Protein AF-J9DPK8-F1 (afdb_monomer_lite)

Structure (mmCIF, N/CA/C/O backbone):
data_AF-J9DPK8-F1
#
_entry.id   AF-J9DPK8-F1
#
loop_
_atom_site.group_PDB
_atom_site.id
_atom_site.type_symbol
_atom_site.label_atom_id
_atom_site.label_alt_id
_atom_site.label_comp_id
_atom_site.label_asym_id
_atom_site.label_entity_id
_atom_site.label_seq_id
_atom_site.pdbx_PDB_ins_code
_atom_site.Cartn_x
_atom_site.Cartn_y
_atom_site.Cartn_z
_atom_site.occupancy
_atom_site.B_iso_or_equiv
_atom_site.auth_seq_id
_atom_site.auth_comp_id
_atom_site.auth_asym_id
_atom_site.auth_atom_id
_atom_site.pdbx_PDB_model_num
ATOM 1 N N . MET A 1 1 ? 27.318 -4.045 8.004 1.00 49.09 1 MET A N 1
ATOM 2 C CA . MET A 1 1 ? 27.558 -5.218 7.137 1.00 49.09 1 MET A CA 1
ATOM 3 C C . MET A 1 1 ? 26.514 -6.256 7.525 1.00 49.09 1 MET A C 1
ATOM 5 O O . MET A 1 1 ? 26.500 -6.635 8.688 1.00 49.09 1 MET A O 1
ATOM 9 N N . LEU A 1 2 ? 25.563 -6.578 6.641 1.00 55.69 2 LEU A N 1
ATOM 10 C CA . LEU A 1 2 ? 24.483 -7.538 6.933 1.00 55.69 2 LEU A CA 1
ATOM 11 C C . LEU A 1 2 ? 25.058 -8.964 6.984 1.00 55.69 2 LEU A C 1
ATOM 13 O O . LEU A 1 2 ? 25.991 -9.259 6.232 1.00 55.69 2 LEU A O 1
ATOM 17 N N . ARG A 1 3 ? 24.540 -9.833 7.863 1.00 61.69 3 ARG A N 1
ATOM 18 C CA . ARG A 1 3 ? 24.991 -11.230 7.953 1.00 61.69 3 ARG A CA 1
ATOM 19 C C . ARG A 1 3 ? 24.381 -12.051 6.818 1.00 61.69 3 ARG A C 1
ATOM 21 O O . ARG A 1 3 ? 23.215 -11.887 6.466 1.00 61.69 3 ARG A O 1
ATOM 28 N N . VAL A 1 4 ? 25.180 -12.948 6.245 1.00 60.97 4 VAL A N 1
ATOM 29 C CA . VAL A 1 4 ? 24.715 -13.910 5.238 1.00 60.97 4 VAL A CA 1
ATOM 30 C C . VAL A 1 4 ? 23.685 -14.841 5.890 1.00 60.97 4 VAL A C 1
ATOM 32 O O . VAL A 1 4 ? 24.023 -15.543 6.839 1.00 60.97 4 VAL A O 1
ATOM 35 N N . GLY A 1 5 ? 22.442 -14.825 5.395 1.00 65.62 5 GLY A N 1
ATOM 36 C CA . GLY A 1 5 ? 21.349 -15.705 5.841 1.00 65.62 5 GLY A CA 1
ATOM 37 C C . GLY A 1 5 ? 20.154 -15.009 6.506 1.00 65.62 5 GLY A C 1
ATOM 38 O O . GLY A 1 5 ? 19.135 -15.656 6.725 1.00 65.62 5 GLY A O 1
ATOM 39 N N . GLU A 1 6 ? 20.232 -13.709 6.795 1.00 66.81 6 GLU A N 1
ATOM 40 C CA . GLU A 1 6 ? 19.106 -12.957 7.369 1.00 66.81 6 GLU A CA 1
ATOM 41 C C . GLU A 1 6 ? 18.153 -12.465 6.265 1.00 66.81 6 GLU A C 1
ATOM 43 O O . GLU A 1 6 ? 18.581 -11.854 5.282 1.00 66.81 6 GLU A O 1
ATOM 48 N N . ILE A 1 7 ? 16.852 -12.737 6.418 1.00 69.19 7 ILE A N 1
ATOM 49 C CA . ILE A 1 7 ? 15.804 -12.209 5.536 1.00 69.19 7 ILE A CA 1
ATOM 50 C C . ILE A 1 7 ? 15.419 -10.825 6.054 1.00 69.19 7 ILE A C 1
ATOM 52 O O . ILE A 1 7 ? 14.949 -10.691 7.180 1.00 69.19 7 ILE A O 1
ATOM 56 N N . TRP A 1 8 ? 15.600 -9.800 5.226 1.00 69.75 8 TRP A N 1
ATOM 57 C CA . TRP A 1 8 ? 15.279 -8.420 5.581 1.00 69.75 8 TRP A CA 1
ATOM 58 C C . TRP A 1 8 ? 14.047 -7.940 4.824 1.00 69.75 8 TRP A C 1
ATOM 60 O O . TRP A 1 8 ? 13.925 -8.143 3.614 1.00 69.75 8 TRP A O 1
ATOM 70 N N . HIS A 1 9 ? 13.169 -7.234 5.530 1.00 75.12 9 HIS A N 1
ATOM 71 C CA . HIS A 1 9 ? 12.013 -6.568 4.946 1.00 75.12 9 HIS A CA 1
ATOM 72 C C . HIS A 1 9 ? 12.063 -5.075 5.245 1.00 75.12 9 HIS A C 1
ATOM 74 O O . HIS A 1 9 ? 12.585 -4.647 6.274 1.00 75.12 9 HIS A O 1
ATOM 80 N N . LYS A 1 10 ? 11.523 -4.277 4.322 1.00 81.94 10 LYS A N 1
ATOM 81 C CA . LYS A 1 10 ? 11.350 -2.842 4.535 1.00 81.94 10 LYS A CA 1
ATOM 82 C C . LYS A 1 10 ? 9.954 -2.581 5.059 1.00 81.94 10 LYS A C 1
ATOM 84 O O . LYS A 1 10 ? 8.971 -2.909 4.385 1.00 81.94 10 LYS A O 1
ATOM 89 N N . GLU A 1 11 ? 9.890 -1.964 6.229 1.00 87.00 11 GLU A N 1
ATOM 90 C CA . GLU A 1 11 ? 8.639 -1.585 6.863 1.00 87.00 11 GLU A CA 1
ATOM 91 C C . GLU A 1 11 ? 8.506 -0.079 7.003 1.00 87.00 11 GLU A C 1
ATOM 93 O O . GLU A 1 11 ? 9.449 0.633 7.353 1.00 87.00 11 GLU A O 1
ATOM 98 N N . TYR A 1 12 ? 7.287 0.381 6.755 1.00 88.38 12 TYR A N 1
ATOM 99 C CA . TYR A 1 12 ? 6.924 1.782 6.765 1.00 88.38 12 TYR A CA 1
ATOM 100 C C . TYR A 1 12 ? 5.630 1.985 7.532 1.00 88.38 12 TYR A C 1
ATOM 102 O O . TYR A 1 12 ? 4.686 1.204 7.410 1.00 88.38 12 TYR A O 1
ATOM 110 N N . ILE A 1 13 ? 5.556 3.084 8.273 1.00 90.38 13 ILE A N 1
ATOM 111 C CA . ILE A 1 13 ? 4.312 3.543 8.889 1.00 90.38 13 ILE A CA 1
ATOM 112 C C . ILE A 1 13 ? 3.764 4.703 8.073 1.00 90.38 13 ILE A C 1
ATOM 114 O O . ILE A 1 13 ? 4.459 5.690 7.847 1.00 90.38 13 ILE A O 1
ATOM 118 N N . CYS A 1 14 ? 2.519 4.583 7.635 1.00 88.94 14 CYS A N 1
ATOM 119 C CA . CYS A 1 14 ? 1.832 5.559 6.805 1.00 88.94 14 CYS A CA 1
ATOM 120 C C . CYS A 1 14 ? 0.642 6.131 7.570 1.00 88.94 14 CYS A C 1
ATOM 122 O O . CYS A 1 14 ? -0.150 5.373 8.125 1.00 88.94 14 CYS A O 1
ATOM 124 N N . LYS A 1 15 ? 0.462 7.452 7.553 1.00 88.94 15 LYS A N 1
ATOM 125 C CA . LYS A 1 15 ? -0.831 8.055 7.907 1.00 88.94 15 LYS A CA 1
ATOM 126 C C . LYS A 1 15 ? -1.662 8.239 6.643 1.00 88.94 15 LYS A C 1
ATOM 128 O O . LYS A 1 15 ? -1.138 8.711 5.637 1.00 88.94 15 LYS A O 1
ATOM 133 N N . VAL A 1 16 ? -2.935 7.863 6.698 1.00 88.88 16 VAL A N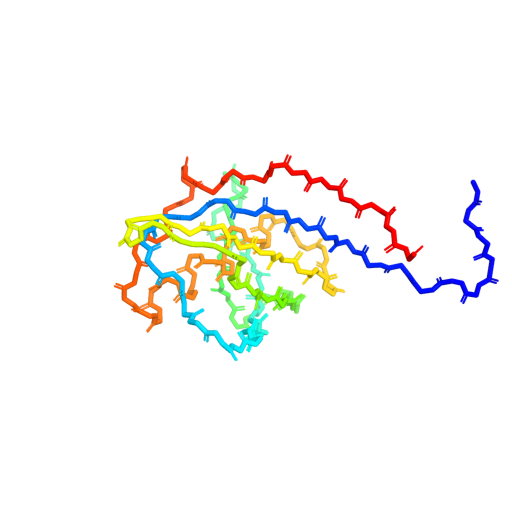 1
ATOM 134 C CA . VAL A 1 16 ? -3.891 8.004 5.594 1.00 88.88 16 VAL A CA 1
ATOM 135 C C . VAL A 1 16 ? -5.193 8.632 6.090 1.00 88.88 16 VAL A C 1
ATOM 137 O O . VAL A 1 16 ? -5.552 8.483 7.258 1.00 88.88 16 VAL A O 1
ATOM 140 N N . GLU A 1 17 ? -5.898 9.349 5.219 1.00 87.88 17 GLU A N 1
ATOM 141 C CA . GLU A 1 17 ? -7.221 9.898 5.533 1.00 87.88 17 GLU A CA 1
ATOM 142 C C . GLU A 1 17 ? -8.325 8.869 5.331 1.00 87.88 17 GLU A C 1
ATOM 144 O O . GLU A 1 17 ? -8.334 8.136 4.355 1.00 87.88 17 GLU A O 1
ATOM 149 N N . GLY A 1 18 ? -9.293 8.860 6.231 1.00 87.56 18 GLY A N 1
ATOM 150 C CA . GLY A 1 18 ? -10.373 7.895 6.302 1.00 87.56 18 GLY A CA 1
ATOM 151 C C . GLY A 1 18 ? -10.011 6.636 7.082 1.00 87.56 18 GLY A C 1
ATOM 152 O O . GLY A 1 18 ? -8.927 6.490 7.661 1.00 87.56 18 GLY A O 1
ATOM 153 N N . VAL A 1 19 ? -10.970 5.716 7.114 1.00 90.56 19 VAL A N 1
ATOM 154 C CA . VAL A 1 19 ? -10.881 4.474 7.878 1.00 90.56 19 VAL A CA 1
ATOM 155 C C . VAL A 1 19 ? -10.351 3.371 6.970 1.00 90.56 19 VAL A C 1
ATOM 157 O O . VAL A 1 19 ? -11.064 2.866 6.106 1.00 90.56 19 VAL A O 1
ATOM 160 N N . PHE A 1 20 ? -9.089 2.986 7.161 1.00 91.62 20 PHE A N 1
ATOM 161 C CA . PHE A 1 20 ? -8.528 1.812 6.499 1.00 91.62 20 PHE A CA 1
ATOM 162 C C . PHE A 1 20 ? -9.264 0.555 6.999 1.00 91.62 20 PHE A C 1
ATOM 164 O O . PHE A 1 20 ? -9.659 0.524 8.172 1.00 91.62 20 PHE A O 1
ATOM 171 N N . PRO A 1 21 ? -9.482 -0.477 6.165 1.00 91.69 21 PRO A N 1
ATOM 172 C CA . PRO A 1 21 ? -10.186 -1.675 6.608 1.00 91.69 21 PRO A CA 1
ATOM 173 C C . PRO A 1 21 ? -9.515 -2.349 7.812 1.00 91.69 21 PRO A C 1
ATOM 175 O O . PRO A 1 21 ? -8.291 -2.337 7.958 1.00 91.69 21 PRO A O 1
ATOM 178 N N . ALA A 1 22 ? -10.347 -2.904 8.689 1.00 87.00 22 ALA A N 1
ATOM 179 C CA . ALA A 1 22 ? -9.934 -3.550 9.926 1.00 87.00 22 ALA A CA 1
ATOM 180 C C . ALA A 1 22 ? -9.491 -5.009 9.718 1.00 87.00 22 ALA A C 1
ATOM 182 O O . ALA A 1 22 ? -9.815 -5.628 8.704 1.00 87.00 22 ALA A O 1
ATOM 183 N N . ASP A 1 23 ? -8.809 -5.546 10.733 1.00 76.19 23 ASP A N 1
ATOM 184 C CA . ASP A 1 23 ? -8.785 -6.971 11.108 1.00 76.19 23 ASP A CA 1
ATOM 185 C C . ASP A 1 23 ? -8.193 -7.978 10.115 1.00 76.19 23 ASP A C 1
ATOM 187 O O . ASP A 1 23 ? -8.215 -9.182 10.368 1.00 76.19 23 ASP A O 1
ATOM 191 N N . LYS A 1 24 ? -7.601 -7.520 9.010 1.00 87.69 24 LYS A N 1
ATOM 192 C CA . LYS A 1 24 ? -6.841 -8.392 8.114 1.00 87.69 24 LYS A CA 1
ATOM 193 C C . LYS A 1 24 ? -5.711 -7.680 7.399 1.00 87.69 24 LYS A C 1
ATOM 195 O O . LYS A 1 24 ? -5.730 -6.470 7.180 1.00 87.69 24 LYS A O 1
ATOM 200 N N . GLU A 1 25 ? -4.745 -8.492 6.996 1.00 94.69 25 GLU A N 1
ATOM 201 C CA . GLU A 1 25 ? -3.761 -8.113 5.997 1.00 94.69 25 GLU A CA 1
ATOM 202 C C . GLU A 1 25 ? -4.458 -7.780 4.672 1.00 94.69 25 GLU A C 1
ATOM 204 O O . GLU A 1 25 ? -5.309 -8.532 4.188 1.00 94.69 25 GLU A O 1
ATOM 209 N N . ILE A 1 26 ? -4.065 -6.662 4.064 1.00 96.19 26 ILE A N 1
ATOM 210 C CA . ILE A 1 26 ? -4.455 -6.306 2.702 1.00 96.19 26 ILE A CA 1
ATOM 211 C C . ILE A 1 26 ? -3.216 -6.356 1.821 1.00 96.19 26 ILE A C 1
ATOM 213 O O . ILE A 1 26 ? -2.269 -5.594 2.015 1.00 96.19 26 ILE A O 1
ATOM 217 N N . VAL A 1 27 ? -3.242 -7.235 0.824 1.00 96.69 27 VAL A N 1
ATOM 218 C CA . VAL A 1 27 ? -2.176 -7.356 -0.171 1.00 96.69 27 VAL A CA 1
ATOM 219 C C . VAL A 1 27 ? -2.573 -6.578 -1.420 1.00 96.69 27 VAL A C 1
ATOM 221 O O . VAL A 1 27 ? -3.631 -6.822 -1.997 1.00 96.69 27 VAL A O 1
ATOM 224 N N . CYS A 1 28 ? -1.718 -5.654 -1.850 1.00 96.62 28 CYS A N 1
ATOM 225 C CA . CYS A 1 28 ? -1.830 -4.999 -3.146 1.00 96.62 28 CYS A CA 1
ATOM 226 C C . CYS A 1 28 ? -0.734 -5.543 -4.061 1.00 96.62 28 CYS A C 1
ATOM 228 O O . CYS A 1 28 ? 0.445 -5.235 -3.883 1.00 96.62 28 CYS A O 1
ATOM 230 N N . ASP A 1 29 ? -1.136 -6.372 -5.020 1.00 97.38 29 ASP A N 1
ATOM 231 C CA . ASP A 1 29 ? -0.268 -6.951 -6.045 1.00 97.38 29 ASP A CA 1
ATOM 232 C C . ASP A 1 29 ? -0.676 -6.383 -7.402 1.00 97.38 29 ASP A C 1
ATOM 234 O O . ASP A 1 29 ? -1.403 -6.994 -8.187 1.00 97.38 29 ASP A O 1
ATOM 238 N N . ARG A 1 30 ? -0.327 -5.113 -7.606 1.00 97.69 30 ARG A N 1
ATOM 239 C CA . ARG A 1 30 ? -0.684 -4.366 -8.808 1.00 97.69 30 ARG A CA 1
ATOM 240 C C . ARG A 1 30 ? 0.576 -3.750 -9.413 1.00 97.69 30 ARG A C 1
ATOM 242 O O . ARG A 1 30 ? 1.258 -2.993 -8.713 1.00 97.69 30 ARG A O 1
ATOM 249 N N . PRO A 1 31 ? 0.884 -4.044 -10.689 1.00 97.88 31 PRO A N 1
ATOM 250 C CA . PRO A 1 31 ? 2.065 -3.515 -11.357 1.00 97.88 31 PRO A CA 1
ATOM 251 C C . PRO A 1 31 ? 2.037 -1.985 -11.454 1.00 97.88 31 PRO A C 1
ATOM 253 O O . PRO A 1 31 ? 0.977 -1.365 -11.561 1.00 97.88 31 PRO A O 1
ATOM 256 N N . ILE A 1 32 ? 3.225 -1.378 -11.390 1.00 97.50 32 ILE A N 1
ATOM 257 C CA . ILE A 1 32 ? 3.424 0.075 -11.397 1.00 97.50 32 ILE A CA 1
ATOM 258 C C . ILE A 1 32 ? 4.260 0.483 -12.605 1.00 97.50 32 ILE A C 1
ATOM 260 O O . ILE A 1 32 ? 5.315 -0.098 -12.876 1.00 97.50 32 ILE A O 1
ATOM 264 N N . GLY A 1 33 ? 3.815 1.532 -13.291 1.00 95.88 33 GLY A N 1
ATOM 265 C CA . GLY A 1 33 ? 4.541 2.151 -14.394 1.00 95.88 33 GLY A CA 1
ATOM 266 C C . GLY A 1 33 ? 4.346 3.669 -14.456 1.00 95.88 33 GLY A C 1
ATOM 267 O O . GLY A 1 33 ? 3.522 4.228 -13.723 1.00 95.88 33 GLY A O 1
ATOM 268 N N . PRO A 1 34 ? 5.100 4.357 -15.329 1.00 94.25 34 PRO A N 1
ATOM 269 C CA . PRO A 1 34 ? 4.999 5.801 -15.478 1.00 94.25 34 PRO A CA 1
ATOM 270 C C . PRO A 1 34 ? 3.640 6.198 -16.069 1.00 94.25 34 PRO A C 1
ATOM 272 O O . PRO A 1 34 ? 3.192 5.625 -17.059 1.00 94.25 34 PRO A O 1
ATOM 275 N N . LEU A 1 35 ? 3.003 7.207 -15.474 1.00 91.94 35 LEU A N 1
ATOM 276 C CA . LEU A 1 35 ? 1.857 7.901 -16.067 1.00 91.94 35 LEU A CA 1
ATOM 277 C C . LEU A 1 35 ? 2.334 9.065 -16.937 1.00 91.94 35 LEU A C 1
ATOM 279 O O . LEU A 1 35 ? 1.956 9.184 -18.096 1.00 91.94 35 LEU A O 1
ATOM 283 N N . VAL A 1 36 ? 3.196 9.908 -16.363 1.00 90.75 36 VAL A N 1
ATOM 284 C CA . VAL A 1 36 ? 3.810 11.057 -17.034 1.00 90.75 36 VAL A CA 1
ATOM 285 C C . VAL A 1 36 ? 5.303 11.015 -16.748 1.00 90.75 36 VAL A C 1
ATOM 287 O O . VAL A 1 36 ? 5.746 11.341 -15.645 1.00 90.75 36 VAL A O 1
ATOM 290 N N . VAL A 1 37 ? 6.076 10.579 -17.744 1.00 86.06 37 VAL A N 1
ATOM 291 C CA . VAL A 1 37 ? 7.522 10.334 -17.613 1.00 86.06 37 VAL A CA 1
ATOM 292 C C . VAL A 1 37 ? 8.271 11.609 -17.229 1.00 86.06 37 VAL A C 1
ATOM 294 O O . VAL A 1 37 ? 9.068 11.584 -16.296 1.00 86.06 37 VAL A O 1
ATOM 297 N N . SER A 1 38 ? 7.963 12.731 -17.885 1.00 89.31 38 SER A N 1
ATOM 298 C CA . SER A 1 38 ? 8.615 14.029 -17.653 1.00 89.31 38 SER A CA 1
ATOM 299 C C . SER A 1 38 ? 8.437 14.567 -16.230 1.00 89.31 38 SER A C 1
ATOM 301 O O . SER A 1 38 ? 9.270 15.335 -15.765 1.00 89.31 38 SER A O 1
ATOM 303 N N . MET A 1 39 ? 7.381 14.146 -15.529 1.00 87.75 39 MET A N 1
ATOM 304 C CA . MET A 1 39 ? 7.073 14.561 -14.155 1.00 87.75 39 MET A CA 1
ATOM 305 C C . MET A 1 39 ? 7.383 13.472 -13.115 1.00 87.75 39 MET A C 1
ATOM 307 O O . MET A 1 39 ? 7.102 13.652 -11.933 1.00 87.75 39 MET A O 1
ATOM 311 N N . GLY A 1 40 ? 7.905 12.312 -13.532 1.00 86.75 40 GLY A N 1
ATOM 312 C CA . GLY A 1 40 ? 8.177 11.186 -12.631 1.00 86.75 40 GLY A CA 1
ATOM 313 C C . GLY A 1 40 ? 6.927 10.592 -11.962 1.00 86.75 40 GLY A C 1
ATOM 314 O O . GLY A 1 40 ? 7.040 9.883 -10.959 1.00 86.75 40 GLY A O 1
ATOM 315 N N . ILE A 1 41 ? 5.729 10.859 -12.492 1.00 88.31 41 ILE A N 1
ATOM 316 C CA . ILE A 1 41 ? 4.465 10.379 -11.919 1.00 88.31 41 ILE A CA 1
ATOM 317 C C . ILE A 1 41 ? 4.301 8.895 -12.248 1.00 88.31 41 ILE A C 1
ATOM 319 O O . ILE A 1 41 ? 4.449 8.485 -13.399 1.00 88.31 41 ILE A O 1
ATOM 323 N N . GLN A 1 42 ? 3.970 8.094 -11.236 1.00 93.06 42 GLN A N 1
ATOM 324 C CA . GLN A 1 42 ? 3.750 6.651 -11.341 1.00 93.06 42 GLN A CA 1
ATOM 325 C C . GLN A 1 42 ? 2.275 6.328 -11.083 1.00 93.06 42 GLN A C 1
ATOM 327 O O . GLN A 1 42 ? 1.619 7.019 -10.305 1.00 93.06 42 GLN A O 1
ATOM 332 N N . CYS A 1 43 ? 1.761 5.273 -11.708 1.00 94.31 43 CYS A N 1
ATOM 333 C CA . CYS A 1 43 ? 0.395 4.791 -11.513 1.00 94.31 43 CYS A CA 1
ATOM 334 C C . CYS A 1 43 ? 0.326 3.263 -11.636 1.00 94.31 43 CYS A C 1
ATOM 336 O O . CYS A 1 43 ? 1.301 2.621 -12.038 1.00 94.31 43 CYS A O 1
ATOM 338 N N . ILE A 1 44 ? -0.825 2.684 -11.283 1.00 96.31 44 ILE A N 1
ATOM 339 C CA . ILE A 1 44 ? -1.110 1.275 -11.569 1.00 96.31 44 ILE A CA 1
ATOM 340 C C . ILE A 1 44 ? -1.272 1.100 -13.0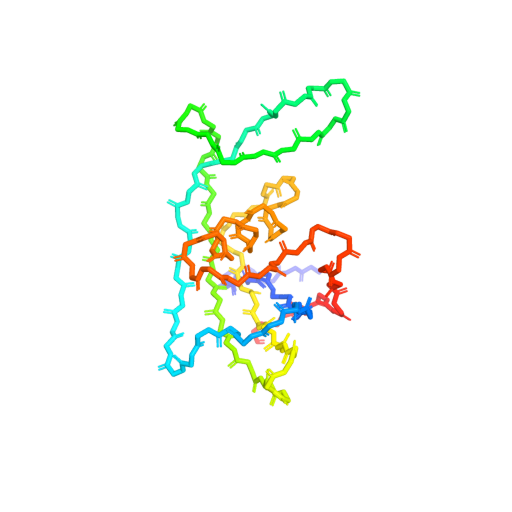76 1.00 96.31 44 ILE A C 1
ATOM 342 O O . ILE A 1 44 ? -2.092 1.785 -13.686 1.00 96.31 44 ILE A O 1
ATOM 346 N N . ARG A 1 45 ? -0.516 0.171 -13.663 1.00 94.88 45 ARG A N 1
ATOM 347 C CA . ARG A 1 45 ? -0.623 -0.185 -15.082 1.00 94.88 45 ARG A CA 1
ATOM 348 C C . ARG A 1 45 ? -0.337 -1.658 -15.285 1.00 94.88 45 ARG A C 1
ATOM 350 O O . ARG A 1 45 ? 0.674 -2.132 -14.778 1.00 94.88 45 ARG A O 1
ATOM 357 N N . ASP A 1 46 ? -1.168 -2.342 -16.065 1.00 94.81 46 ASP A N 1
ATOM 358 C CA . ASP A 1 46 ? -1.006 -3.777 -16.342 1.00 94.81 46 ASP A CA 1
ATOM 359 C C . ASP A 1 46 ? 0.286 -4.094 -17.118 1.00 94.81 46 ASP A C 1
ATOM 361 O O . ASP A 1 46 ? 0.874 -5.152 -16.916 1.00 94.81 46 ASP A O 1
ATOM 365 N N . ASP A 1 47 ? 0.780 -3.151 -17.927 1.00 95.25 47 ASP A N 1
ATOM 366 C CA . ASP A 1 47 ? 2.075 -3.216 -18.627 1.00 95.25 47 ASP A CA 1
ATOM 367 C C . ASP A 1 47 ? 3.265 -2.715 -17.777 1.00 95.25 47 ASP A C 1
ATOM 369 O O . ASP A 1 47 ? 4.390 -2.585 -18.263 1.00 95.25 47 ASP A O 1
ATOM 373 N N . GLY A 1 48 ? 3.023 -2.392 -16.504 1.00 95.25 48 GLY A N 1
ATOM 374 C CA . GLY A 1 48 ? 4.023 -1.889 -15.572 1.00 95.25 48 GLY A CA 1
ATOM 375 C C . GLY A 1 48 ? 4.947 -2.972 -15.011 1.00 95.25 48 GLY A C 1
ATOM 376 O O . GLY A 1 48 ? 4.824 -4.169 -15.262 1.00 95.25 48 GLY A O 1
ATOM 377 N N . LYS A 1 49 ? 5.888 -2.550 -14.164 1.00 97.31 49 LYS A N 1
ATOM 378 C CA . LYS A 1 49 ? 6.751 -3.475 -13.421 1.00 97.31 49 LYS A CA 1
ATOM 379 C C . LYS A 1 49 ? 5.973 -4.073 -12.254 1.00 97.31 49 LYS A C 1
ATOM 381 O O . LYS A 1 49 ? 5.327 -3.332 -11.514 1.00 97.31 49 LYS A O 1
ATOM 386 N N . SER A 1 50 ? 6.116 -5.381 -12.032 1.00 97.62 50 SER A N 1
ATOM 387 C CA . SER A 1 50 ? 5.533 -6.053 -10.863 1.00 97.62 50 SER A CA 1
ATOM 388 C C . SER A 1 50 ? 5.915 -5.326 -9.568 1.00 97.62 50 SER A C 1
ATOM 390 O O . SER A 1 50 ? 7.082 -4.933 -9.368 1.00 97.62 50 SER A O 1
ATOM 392 N N . ALA A 1 51 ? 4.896 -5.103 -8.740 1.00 97.19 51 ALA A N 1
ATOM 393 C CA . ALA A 1 51 ? 4.991 -4.413 -7.472 1.00 97.19 51 ALA A CA 1
ATOM 394 C C . ALA A 1 51 ? 4.006 -5.019 -6.473 1.00 97.19 51 ALA A C 1
ATOM 39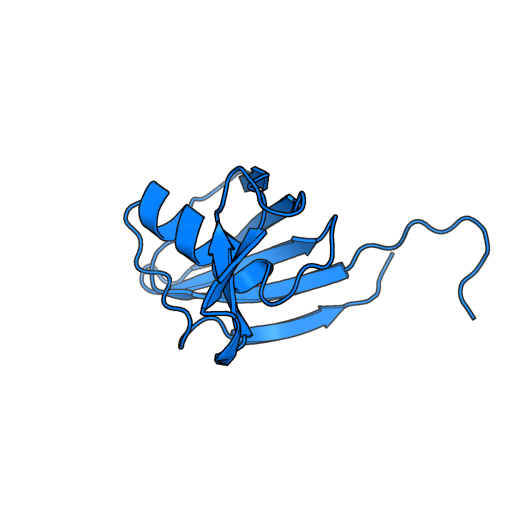6 O O . ALA A 1 51 ? 2.815 -5.133 -6.770 1.00 97.19 51 ALA A O 1
ATOM 397 N N . ARG A 1 52 ? 4.500 -5.342 -5.278 1.00 97.25 52 ARG A N 1
ATOM 398 C CA . ARG A 1 52 ? 3.715 -6.003 -4.238 1.00 97.25 52 ARG A CA 1
ATOM 399 C C . ARG A 1 52 ? 3.980 -5.402 -2.863 1.00 97.25 52 ARG A C 1
ATOM 401 O O . ARG A 1 52 ? 5.132 -5.245 -2.449 1.00 97.25 52 ARG A O 1
ATOM 408 N N . SER A 1 53 ? 2.897 -5.046 -2.178 1.00 95.94 53 SER A N 1
ATOM 409 C CA . SER A 1 53 ? 2.918 -4.428 -0.849 1.00 95.94 53 SER A CA 1
ATOM 410 C C . SER A 1 53 ? 1.846 -5.049 0.040 1.00 95.94 53 SER A C 1
ATOM 412 O O . SER A 1 53 ? 0.749 -5.359 -0.429 1.00 95.94 53 SER A O 1
ATOM 414 N N . ARG A 1 54 ? 2.145 -5.189 1.329 1.00 96.00 54 ARG A N 1
ATOM 415 C CA . ARG A 1 54 ? 1.214 -5.678 2.353 1.00 96.00 54 ARG A CA 1
ATOM 416 C C . ARG A 1 54 ? 0.900 -4.560 3.332 1.00 96.00 54 ARG A C 1
ATOM 418 O O . ARG A 1 54 ? 1.803 -3.814 3.707 1.00 96.00 54 ARG A O 1
ATOM 425 N N . PHE A 1 55 ? -0.359 -4.438 3.733 1.00 95.00 55 PHE A N 1
ATOM 426 C CA . PHE A 1 55 ? -0.839 -3.362 4.592 1.00 95.00 55 PHE A CA 1
ATOM 427 C C . PHE A 1 55 ? -1.647 -3.896 5.773 1.00 95.00 55 PHE A C 1
ATOM 429 O O . PHE A 1 55 ? -2.457 -4.808 5.616 1.00 95.00 55 PHE A O 1
ATOM 436 N N . TRP A 1 56 ? -1.480 -3.258 6.931 1.00 94.38 56 TRP A N 1
ATOM 437 C CA . TRP A 1 56 ? -2.276 -3.495 8.136 1.00 94.38 56 TRP A CA 1
ATOM 438 C C . TRP A 1 56 ? -2.658 -2.168 8.770 1.00 94.38 56 TRP A C 1
ATOM 440 O O . TRP A 1 56 ? -1.803 -1.299 8.950 1.00 94.38 56 TRP A O 1
ATOM 450 N N . ARG A 1 57 ? -3.917 -2.014 9.180 1.00 94.50 57 ARG A N 1
ATOM 451 C CA . ARG A 1 57 ? -4.293 -0.896 10.046 1.00 94.50 57 ARG A CA 1
ATOM 452 C C . ARG A 1 57 ? -3.756 -1.147 11.451 1.00 94.50 57 ARG A C 1
ATOM 454 O O . ARG A 1 57 ? -4.066 -2.169 12.049 1.00 94.50 57 ARG A O 1
ATOM 461 N N . LEU A 1 58 ? -2.995 -0.197 11.980 1.00 93.38 58 LEU A N 1
ATOM 462 C CA . LEU A 1 58 ? -2.538 -0.212 13.370 1.00 93.38 58 LEU A CA 1
ATOM 463 C C . LEU A 1 58 ? -3.504 0.532 14.286 1.00 93.38 58 LEU A C 1
ATOM 465 O O . LEU A 1 58 ? -3.728 0.125 15.419 1.00 93.38 58 LEU A O 1
ATOM 469 N N . TRP A 1 59 ? -4.064 1.637 13.798 1.00 93.81 59 TRP A N 1
ATOM 470 C CA . TRP A 1 59 ? -4.919 2.507 14.595 1.00 93.81 59 TRP A CA 1
ATOM 471 C C . TRP A 1 59 ? -5.799 3.386 13.703 1.00 93.81 59 TRP A C 1
ATOM 473 O O . TRP A 1 59 ? -5.457 3.637 12.545 1.00 93.81 59 TRP A O 1
ATOM 483 N N . THR A 1 60 ? -6.923 3.864 14.235 1.00 93.50 60 THR A N 1
ATOM 484 C CA . THR A 1 60 ? -7.776 4.882 13.609 1.00 93.50 60 THR A CA 1
ATOM 485 C C . THR A 1 60 ? -8.549 5.670 14.668 1.00 93.50 60 THR A C 1
ATOM 487 O O . THR A 1 60 ? -8.913 5.112 15.700 1.00 93.50 60 THR A O 1
ATOM 490 N N . ASP A 1 61 ? -8.828 6.944 14.389 1.00 93.38 61 ASP A N 1
ATOM 491 C CA . ASP A 1 61 ? -9.768 7.802 15.136 1.00 93.38 61 ASP A CA 1
ATOM 492 C C . ASP A 1 61 ? -11.148 7.911 14.454 1.00 93.38 61 ASP A 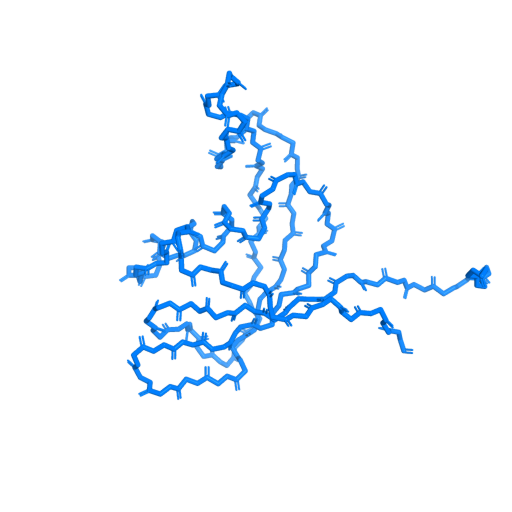C 1
ATOM 494 O O . ASP A 1 61 ? -11.974 8.734 14.843 1.00 93.38 61 ASP A O 1
ATOM 498 N N . GLY A 1 62 ? -11.405 7.120 13.406 1.00 91.19 62 GLY A N 1
ATOM 499 C CA . GLY A 1 62 ? -12.619 7.211 12.588 1.00 91.19 62 GLY A CA 1
ATOM 500 C C . GLY A 1 62 ? -12.546 8.231 11.443 1.00 91.19 62 GLY A C 1
ATOM 501 O O . GLY A 1 62 ? -13.396 8.199 10.557 1.00 91.19 62 GLY A O 1
ATOM 502 N N . GLN A 1 63 ? -11.524 9.091 11.404 1.00 90.38 63 GLN A N 1
ATOM 503 C CA . GLN A 1 63 ? -11.303 10.074 10.333 1.00 90.38 63 GLN A CA 1
ATOM 504 C C . GLN A 1 63 ? -9.967 9.890 9.619 1.00 90.38 63 GLN A C 1
ATOM 506 O O . GLN A 1 63 ? -9.827 10.268 8.462 1.00 90.38 63 GLN A O 1
ATOM 511 N N . THR A 1 64 ? -8.979 9.319 10.291 1.00 90.00 64 THR A N 1
ATOM 512 C CA . THR A 1 64 ? -7.651 9.000 9.786 1.00 90.00 64 THR A CA 1
ATOM 513 C C . THR A 1 64 ? -7.234 7.626 10.286 1.00 90.00 64 THR A C 1
ATOM 515 O O . THR A 1 64 ? -7.742 7.119 11.288 1.00 90.00 64 THR A O 1
ATOM 518 N N . SER A 1 65 ? -6.307 6.992 9.574 1.00 91.38 65 SER A N 1
ATOM 519 C CA . SER A 1 65 ? -5.756 5.695 9.954 1.00 91.38 65 SER A CA 1
ATOM 520 C C . SER A 1 65 ? -4.238 5.711 9.909 1.00 91.38 65 SER A C 1
ATOM 522 O O . SER A 1 65 ? -3.628 6.305 9.019 1.00 91.38 65 SER A O 1
ATOM 524 N N . VAL A 1 66 ? -3.629 5.012 10.861 1.00 92.12 66 VAL A N 1
ATOM 525 C CA . VAL A 1 66 ? -2.213 4.655 10.834 1.00 92.12 66 VAL A CA 1
ATOM 526 C C . VAL A 1 66 ? -2.107 3.247 10.268 1.00 92.12 66 VAL A C 1
ATOM 528 O O . VAL A 1 66 ? -2.752 2.319 10.757 1.00 92.12 66 VAL A O 1
ATOM 531 N N . VAL A 1 67 ? -1.305 3.095 9.222 1.00 91.81 67 VAL A N 1
ATOM 532 C CA . VAL A 1 67 ? -1.185 1.876 8.427 1.00 91.81 67 VAL A CA 1
ATOM 533 C C . VAL A 1 67 ? 0.273 1.442 8.402 1.00 91.81 67 VAL A C 1
ATOM 535 O O . VAL A 1 67 ? 1.145 2.198 7.978 1.00 91.81 67 VAL A O 1
ATOM 538 N N . ARG A 1 68 ? 0.545 0.213 8.830 1.00 92.56 68 ARG A N 1
ATOM 539 C CA . ARG A 1 68 ? 1.824 -0.458 8.590 1.00 92.56 68 ARG A CA 1
ATOM 540 C C . ARG A 1 68 ? 1.846 -0.960 7.158 1.00 92.56 68 ARG A C 1
ATOM 542 O O . ARG A 1 68 ? 0.875 -1.560 6.706 1.00 92.56 68 ARG A O 1
ATOM 549 N N . CYS A 1 69 ? 2.952 -0.739 6.467 1.00 93.19 69 CYS A N 1
ATOM 550 C CA . CYS A 1 69 ? 3.211 -1.230 5.127 1.00 93.19 69 CYS A CA 1
ATOM 551 C C . CYS A 1 69 ? 4.513 -2.030 5.116 1.00 93.19 69 CYS A C 1
ATOM 553 O O . CYS A 1 69 ? 5.540 -1.533 5.573 1.00 93.19 69 CYS A O 1
ATOM 555 N N . MET A 1 70 ? 4.472 -3.236 4.558 1.00 92.31 70 MET A N 1
ATOM 556 C CA . MET A 1 70 ? 5.651 -4.045 4.267 1.00 92.31 70 MET A CA 1
ATOM 557 C C . MET A 1 70 ? 5.815 -4.158 2.753 1.00 92.31 70 MET A C 1
ATOM 559 O O . MET A 1 70 ? 4.880 -4.541 2.041 1.00 92.31 70 MET A O 1
ATOM 563 N N . LEU A 1 71 ? 7.003 -3.817 2.260 1.00 91.31 71 LEU A N 1
ATOM 564 C CA . LEU A 1 71 ? 7.328 -3.883 0.841 1.00 91.31 71 LEU A CA 1
ATOM 565 C C . LEU A 1 71 ? 8.036 -5.195 0.498 1.00 91.31 71 LEU A C 1
ATOM 567 O O . LEU A 1 71 ? 9.091 -5.494 1.053 1.00 91.31 71 LEU A O 1
ATOM 571 N N . GLU A 1 72 ? 7.497 -5.936 -0.472 1.00 92.44 72 GLU A N 1
ATOM 572 C CA . GLU A 1 72 ? 8.206 -7.062 -1.104 1.00 92.44 72 GLU A CA 1
ATOM 573 C C . GLU A 1 72 ? 9.023 -6.601 -2.322 1.00 92.44 72 GLU A C 1
ATOM 575 O O . GLU A 1 72 ? 10.000 -7.232 -2.717 1.00 92.44 72 GLU A O 1
ATOM 580 N N . THR A 1 73 ? 8.654 -5.458 -2.903 1.00 93.12 73 THR A N 1
ATOM 581 C CA . THR A 1 73 ? 9.356 -4.810 -4.017 1.00 93.12 73 THR A CA 1
ATOM 582 C C . THR A 1 73 ? 9.588 -3.329 -3.720 1.00 93.12 73 THR A C 1
ATOM 584 O O . THR A 1 73 ? 8.858 -2.731 -2.939 1.00 93.12 73 THR A O 1
ATOM 587 N N . GLY A 1 74 ? 10.567 -2.701 -4.377 1.00 91.69 74 GLY A N 1
ATOM 588 C CA . GLY A 1 74 ? 10.900 -1.284 -4.172 1.00 91.69 74 GLY A CA 1
ATOM 589 C C . GLY A 1 74 ? 10.730 -0.419 -5.421 1.00 91.69 74 GLY A C 1
ATOM 590 O O . GLY A 1 74 ? 11.724 0.055 -5.965 1.00 91.69 74 GLY A O 1
ATOM 591 N N . ARG A 1 75 ? 9.502 -0.226 -5.922 1.00 94.06 75 ARG A N 1
ATOM 592 C CA . ARG A 1 75 ? 9.244 0.690 -7.053 1.00 94.06 75 ARG A CA 1
ATOM 593 C C . ARG A 1 75 ? 9.110 2.140 -6.590 1.00 94.06 75 ARG A C 1
ATOM 595 O O . ARG A 1 75 ? 8.687 2.423 -5.468 1.00 94.06 75 ARG A O 1
ATOM 602 N N . THR A 1 76 ? 9.429 3.073 -7.483 1.00 91.06 76 THR A N 1
ATOM 603 C CA . TH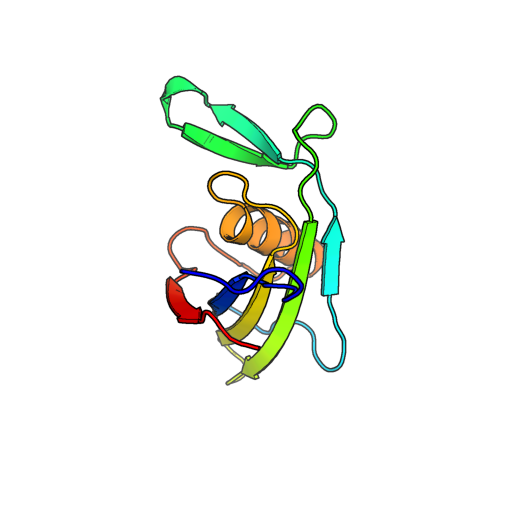R A 1 76 ? 9.239 4.508 -7.245 1.00 91.06 76 THR A CA 1
ATOM 604 C C . THR A 1 76 ? 7.786 4.793 -6.867 1.00 91.06 76 THR A C 1
ATOM 606 O O . THR A 1 76 ? 6.865 4.336 -7.538 1.00 91.06 76 THR A O 1
ATOM 609 N N . HIS A 1 77 ? 7.584 5.533 -5.775 1.00 91.44 77 HIS A N 1
ATOM 610 C CA . HIS A 1 77 ? 6.265 5.896 -5.237 1.00 91.44 77 HIS A CA 1
ATOM 611 C C . HIS A 1 77 ? 5.337 4.715 -4.881 1.00 91.44 77 HIS A C 1
ATOM 613 O O . HIS A 1 77 ? 4.144 4.939 -4.675 1.00 91.44 77 HIS A O 1
ATOM 619 N N . GLN A 1 78 ? 5.855 3.486 -4.749 1.00 94.00 78 GLN A N 1
ATOM 620 C CA . GLN A 1 78 ? 5.046 2.266 -4.622 1.00 94.00 78 GLN A CA 1
ATOM 621 C C . GLN A 1 78 ? 3.957 2.343 -3.549 1.00 94.00 78 GLN A C 1
ATOM 623 O O . GLN A 1 78 ? 2.785 2.150 -3.859 1.00 94.00 78 GLN A O 1
ATOM 628 N N . ILE A 1 79 ? 4.329 2.690 -2.313 1.00 92.75 79 ILE A N 1
ATOM 629 C CA . ILE A 1 79 ? 3.393 2.805 -1.184 1.00 92.75 79 ILE A CA 1
ATOM 630 C C . ILE A 1 79 ? 2.257 3.771 -1.515 1.00 92.75 79 ILE A C 1
ATOM 632 O O . ILE A 1 79 ? 1.090 3.462 -1.295 1.00 92.75 79 ILE A O 1
ATOM 636 N N . ARG A 1 80 ? 2.596 4.938 -2.072 1.00 91.94 80 ARG A N 1
ATOM 637 C CA . ARG A 1 80 ? 1.622 5.989 -2.367 1.00 91.94 80 ARG A CA 1
ATOM 638 C C . ARG A 1 80 ? 0.642 5.557 -3.455 1.00 91.94 80 ARG A C 1
ATOM 640 O O . ARG A 1 80 ? -0.559 5.726 -3.283 1.00 91.94 80 ARG A O 1
ATOM 647 N N . VAL A 1 81 ? 1.150 4.969 -4.538 1.00 93.56 81 VAL A N 1
ATOM 648 C CA . VAL A 1 81 ? 0.330 4.479 -5.657 1.00 93.56 81 VAL A CA 1
ATOM 649 C C . VAL A 1 81 ? -0.580 3.332 -5.208 1.00 93.56 81 VAL A C 1
ATOM 651 O O . VAL A 1 81 ? -1.769 3.327 -5.517 1.00 93.56 81 VAL A O 1
ATOM 654 N N . HIS A 1 82 ? -0.046 2.370 -4.450 1.00 95.19 82 HIS A N 1
ATOM 655 C CA . HIS A 1 82 ? -0.823 1.239 -3.937 1.00 95.19 82 HIS A CA 1
ATOM 656 C C . HIS A 1 82 ? -1.894 1.674 -2.939 1.00 95.19 82 HIS A C 1
ATOM 658 O O . HIS A 1 82 ? -3.030 1.224 -3.058 1.00 95.19 82 HIS A O 1
ATOM 664 N N . LEU A 1 83 ? -1.573 2.567 -1.996 1.00 93.06 83 LEU A N 1
ATOM 665 C CA . LEU A 1 83 ? -2.568 3.116 -1.076 1.00 93.06 83 LEU A CA 1
ATOM 666 C C . LEU A 1 83 ? -3.647 3.881 -1.839 1.00 93.06 83 LEU A C 1
ATOM 668 O O . LEU A 1 83 ? -4.817 3.630 -1.597 1.00 93.06 83 LEU A O 1
ATOM 672 N N . GLN A 1 84 ? -3.301 4.734 -2.807 1.00 91.19 84 GLN A N 1
ATOM 673 C CA . GLN A 1 84 ? -4.310 5.431 -3.611 1.00 91.19 84 GLN A CA 1
ATOM 674 C C . GLN A 1 84 ? -5.256 4.450 -4.327 1.00 91.19 84 GLN A C 1
ATOM 676 O O . GLN A 1 84 ? -6.473 4.637 -4.300 1.00 91.19 84 GLN A O 1
ATOM 681 N N . TYR A 1 85 ? -4.712 3.388 -4.928 1.00 93.31 85 TYR A N 1
ATOM 682 C CA . TYR A 1 85 ? -5.501 2.341 -5.581 1.00 93.31 85 TYR A CA 1
ATOM 683 C C . TYR A 1 85 ? -6.452 1.636 -4.603 1.00 93.31 85 TYR A C 1
ATOM 685 O O . TYR A 1 85 ? -7.645 1.509 -4.878 1.00 93.31 85 TYR A O 1
ATOM 693 N N . LEU A 1 86 ? -5.952 1.235 -3.430 1.00 92.88 86 LEU A N 1
ATOM 694 C CA . LEU A 1 86 ? -6.780 0.637 -2.379 1.00 92.88 86 LEU A CA 1
ATOM 695 C C . LEU A 1 86 ? -7.855 1.610 -1.876 1.00 92.88 86 LEU A C 1
ATOM 697 O O . LEU A 1 86 ? -8.967 1.194 -1.574 1.00 92.88 86 LEU A O 1
ATOM 701 N N . GLY A 1 87 ? -7.552 2.906 -1.822 1.00 89.38 87 GLY A N 1
ATOM 702 C CA . GLY A 1 87 ? -8.513 3.945 -1.457 1.00 89.38 87 GLY A CA 1
ATOM 703 C C . GLY A 1 87 ? -9.676 4.009 -2.429 1.00 89.38 87 GLY A C 1
ATOM 704 O O . GLY A 1 87 ? -10.828 3.970 -2.011 1.00 89.38 87 GLY A O 1
ATOM 705 N N . GLN A 1 88 ? -9.393 3.996 -3.731 1.00 86.88 88 GLN A N 1
ATOM 706 C CA . GLN A 1 88 ? -10.442 3.924 -4.750 1.00 86.88 88 GLN A CA 1
ATOM 707 C C . GLN A 1 88 ? -11.285 2.650 -4.602 1.00 86.88 88 GLN A C 1
ATOM 709 O O . GLN A 1 88 ? -12.512 2.725 -4.638 1.00 86.88 88 GLN A O 1
ATOM 714 N N . LEU A 1 89 ? -10.643 1.502 -4.361 1.00 87.31 89 LEU A N 1
ATOM 71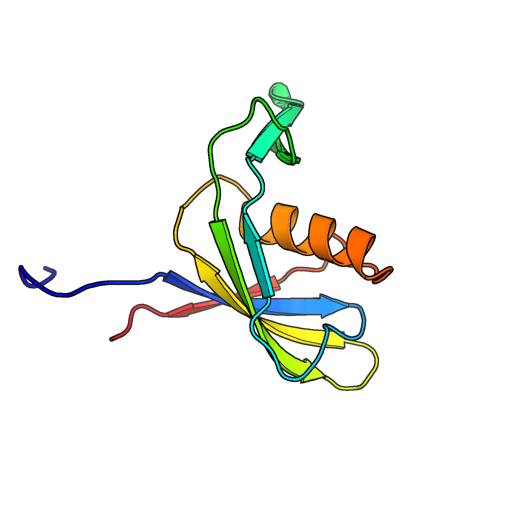5 C CA . LEU A 1 89 ? -11.326 0.218 -4.174 1.00 87.31 89 LEU A CA 1
ATOM 716 C C . LEU A 1 89 ? -12.268 0.222 -2.958 1.00 87.31 89 LEU A C 1
ATOM 718 O O . LEU A 1 89 ? -13.393 -0.264 -3.045 1.00 87.31 89 LEU A O 1
ATOM 722 N N . PHE A 1 90 ? -11.827 0.790 -1.834 1.00 86.56 90 PHE A N 1
ATOM 723 C CA . PHE A 1 90 ? -12.612 0.862 -0.599 1.00 86.56 90 PHE A CA 1
ATOM 724 C C . PHE A 1 90 ? -13.491 2.115 -0.496 1.00 86.56 90 PHE A C 1
ATOM 726 O O . PHE A 1 90 ? -14.177 2.287 0.509 1.00 86.56 90 PHE A O 1
ATOM 733 N N . LYS A 1 91 ? -13.496 2.980 -1.521 1.00 82.25 91 LYS A N 1
ATOM 734 C CA . LYS A 1 91 ? -14.171 4.290 -1.520 1.00 82.25 91 LYS A CA 1
ATOM 735 C C . LYS A 1 91 ? -13.718 5.197 -0.365 1.00 82.25 91 LYS A C 1
ATOM 737 O O . LYS A 1 91 ? -14.514 5.929 0.218 1.00 82.25 91 LYS A O 1
ATOM 742 N N . VAL A 1 92 ? -12.426 5.152 -0.051 1.00 78.06 92 VAL A N 1
ATOM 743 C CA . VAL A 1 92 ? -11.758 5.988 0.950 1.00 78.06 92 VAL A CA 1
ATOM 744 C C . VAL A 1 92 ? -10.769 6.923 0.251 1.00 78.06 92 VAL A C 1
ATOM 746 O O . VAL A 1 92 ? -9.968 6.501 -0.583 1.00 78.06 92 VAL A O 1
ATOM 749 N N . ASN A 1 93 ? -10.807 8.212 0.585 1.00 68.38 93 ASN A N 1
ATOM 750 C CA . ASN A 1 93 ? -9.962 9.218 -0.057 1.00 68.38 93 ASN A CA 1
ATOM 751 C C . ASN A 1 93 ? -8.520 9.183 0.473 1.00 68.38 93 ASN A C 1
ATOM 753 O O . ASN A 1 93 ? -8.137 9.973 1.331 1.00 68.38 93 ASN A O 1
ATOM 757 N N . PHE A 1 94 ? -7.681 8.315 -0.090 1.00 66.62 94 PHE A N 1
ATOM 758 C CA . PHE A 1 94 ? -6.239 8.329 0.163 1.00 66.62 94 PHE A CA 1
ATOM 759 C C . PHE A 1 94 ? -5.529 9.236 -0.860 1.00 66.62 94 PHE A C 1
ATOM 761 O O . PHE A 1 94 ? -5.181 8.808 -1.960 1.00 66.62 94 PHE A O 1
ATOM 768 N N . SER A 1 95 ? -5.341 10.519 -0.523 1.00 54.59 95 SER A N 1
ATOM 769 C CA . SER A 1 95 ? -4.641 11.485 -1.390 1.00 54.59 95 SER A CA 1
ATOM 770 C C . SER A 1 95 ? -3.114 11.395 -1.264 1.00 54.59 95 SER A C 1
ATOM 772 O O . SER A 1 95 ? -2.576 11.318 -0.159 1.00 54.59 95 SER A O 1
ATOM 774 N N . PHE A 1 96 ? -2.403 11.511 -2.393 1.00 52.47 96 PHE A N 1
ATOM 775 C CA . PHE A 1 96 ? -0.935 11.539 -2.467 1.00 52.47 96 PHE A CA 1
ATOM 776 C C . PHE A 1 96 ? -0.278 12.590 -1.569 1.00 52.47 96 PHE A C 1
ATOM 778 O O . PHE A 1 96 ? 0.802 12.337 -1.038 1.00 52.47 96 PHE A O 1
ATOM 785 N N . SER A 1 97 ? -0.914 13.754 -1.395 1.00 48.69 97 SER A N 1
ATOM 786 C CA . SER A 1 97 ? -0.386 14.846 -0.568 1.00 48.69 97 SER A CA 1
ATOM 787 C C . SER A 1 97 ? -0.441 14.557 0.933 1.00 48.69 97 SER A C 1
ATOM 789 O O . SER A 1 97 ? 0.132 15.309 1.715 1.00 48.69 97 SER A O 1
ATOM 791 N N . LYS A 1 98 ? -1.124 13.482 1.344 1.00 50.94 98 LYS A N 1
ATOM 792 C CA . LYS A 1 98 ? -1.455 13.212 2.749 1.00 50.94 98 LYS A CA 1
ATOM 793 C C . LYS A 1 98 ? -0.892 11.892 3.274 1.00 50.94 98 LYS A C 1
ATOM 795 O O . LYS A 1 98 ? -1.084 11.573 4.444 1.00 50.94 98 LYS A O 1
ATOM 800 N N . ILE A 1 99 ? -0.165 11.150 2.432 1.00 56.34 99 ILE A N 1
ATOM 801 C CA . ILE A 1 99 ? 0.557 9.936 2.825 1.00 56.34 99 ILE A CA 1
ATOM 802 C C . ILE A 1 99 ? 1.940 10.339 3.338 1.00 56.34 99 ILE A C 1
ATOM 804 O O . ILE A 1 99 ? 2.890 10.504 2.565 1.00 56.34 99 ILE A O 1
ATOM 808 N N . ASN A 1 100 ? 2.043 10.474 4.659 1.00 60.41 100 ASN A N 1
ATOM 809 C CA . ASN A 1 100 ? 3.314 10.678 5.344 1.00 60.41 100 ASN A CA 1
ATOM 810 C C . ASN A 1 100 ? 3.888 9.324 5.748 1.00 60.41 100 ASN A C 1
ATOM 812 O O . ASN A 1 100 ? 3.252 8.586 6.500 1.00 60.41 100 ASN A O 1
ATOM 816 N N . VAL A 1 101 ? 5.081 9.013 5.240 1.00 61.94 101 VAL A N 1
ATOM 817 C CA . VAL A 1 101 ? 5.891 7.888 5.709 1.00 61.94 101 VAL A CA 1
ATOM 818 C C . VAL A 1 101 ? 6.620 8.366 6.960 1.00 61.94 101 VAL A C 1
ATOM 820 O O . VAL A 1 101 ? 7.463 9.253 6.884 1.00 61.94 101 VAL A O 1
ATOM 823 N N . ILE A 1 102 ? 6.223 7.841 8.115 1.00 57.91 102 ILE A N 1
ATOM 824 C CA . ILE A 1 102 ? 6.588 8.362 9.442 1.00 57.91 102 ILE A CA 1
ATOM 825 C C . ILE A 1 102 ? 7.885 7.725 9.964 1.00 57.91 102 ILE A C 1
ATOM 827 O O . ILE A 1 102 ? 8.543 8.284 10.834 1.00 57.91 102 ILE A O 1
ATOM 831 N N . SER A 1 103 ? 8.278 6.562 9.446 1.00 54.03 103 SER A N 1
ATOM 832 C CA . SER A 1 103 ? 9.540 5.896 9.795 1.00 54.03 103 SER A CA 1
ATOM 833 C C . SER A 1 103 ? 9.876 4.798 8.787 1.00 54.03 103 SER A C 1
ATOM 835 O O . SER A 1 103 ? 8.972 4.221 8.180 1.00 54.03 103 SER A O 1
ATOM 837 N N . GLU A 1 104 ? 11.170 4.529 8.617 1.00 54.50 104 GLU A N 1
ATOM 838 C CA . GLU A 1 104 ? 11.704 3.332 7.964 1.00 54.50 104 GLU A CA 1
ATOM 839 C C . GLU A 1 104 ? 12.391 2.509 9.056 1.00 54.50 104 GLU A C 1
ATOM 841 O O . GLU A 1 104 ? 13.347 2.976 9.677 1.00 54.50 104 GLU A O 1
ATOM 846 N N . TRP A 1 105 ? 11.871 1.316 9.336 1.00 49.62 105 TRP A N 1
ATOM 847 C CA . TRP A 1 105 ? 12.490 0.404 10.294 1.00 49.62 105 TRP A CA 1
ATOM 848 C C . TRP A 1 105 ? 13.195 -0.712 9.534 1.00 49.62 105 TRP A C 1
ATOM 850 O O . TRP A 1 105 ? 12.611 -1.354 8.662 1.00 49.62 105 TRP A O 1
ATOM 860 N N . TYR A 1 106 ? 14.454 -0.947 9.894 1.00 52.44 106 TYR A N 1
ATOM 861 C CA . TYR A 1 106 ? 15.219 -2.117 9.482 1.00 52.44 106 TYR A CA 1
ATOM 862 C C . TYR A 1 106 ? 15.275 -3.047 10.688 1.00 52.44 106 TYR A C 1
ATOM 864 O O . TYR A 1 106 ? 16.068 -2.815 11.602 1.00 52.44 106 TYR A O 1
ATOM 872 N N . LYS A 1 107 ? 14.408 -4.061 10.746 1.00 43.44 107 LYS A N 1
ATOM 873 C CA . LYS A 1 107 ? 14.501 -5.066 11.805 1.00 43.44 107 LYS A CA 1
ATOM 874 C C . LYS A 1 107 ? 13.983 -6.432 11.361 1.00 43.44 107 LYS A C 1
ATOM 876 O O . LYS A 1 107 ? 12.883 -6.527 10.824 1.00 43.44 107 LYS A O 1
ATOM 881 N N . THR A 1 108 ? 14.773 -7.459 11.658 1.00 49.19 108 THR A N 1
ATOM 882 C CA . THR A 1 108 ? 14.292 -8.695 12.294 1.00 49.19 108 THR A CA 1
ATOM 883 C C . THR A 1 108 ? 14.562 -8.582 13.786 1.00 49.19 108 THR A C 1
ATOM 885 O O . THR A 1 108 ? 15.731 -8.290 14.131 1.00 49.19 108 THR A O 1
#

InterPro domains:
  IPR006145 Pseudouridine synthase, RsuA/RluA-like [PF00849] (9-84)
  IPR020103 Pseudouridine synthase, catalytic domain superfamily [SSF55120] (8-87)
  IPR050188 RluA Pseudouridine Synthase [PTHR21600] (9-87)

Organism: Wuchereria bancrofti (NCBI:txid6293)

Secondary structure (DSSP, 8-state):
-PPTT----EEEEEEEES-PPPSS-EEEE--EEEEEGGGTEEEE-TTSB--EEEEEEEEE-SSEEEEEEEESS--TTHHHHHHHHHHHHHT----GGG-EEEEEEE--

pLDDT: mean 84.05, std 15.15, range [43.44, 97.88]

Foldseek 3Di:
DDDPPDDKWKKWKKKFFADDDADDKDKDFFAKDDPDVVVRHIAGDPPHHTWIKIKHFPDDPRTMTIIMIITPDDDDCRVLRSVCVVCVVVVHDGDSVRIDGPDIDIDD

Radius of gyration: 14.3 Å; chains: 1; bounding box: 42×31×34 Å

Sequence (108 aa):
MLRVGEIWHKEYICKVEGVFPADKEIVCDRPIGPLVVSMGIQCIRDDGKSARSRFWRLWTDGQTSVVRCMLETGRTHQIRVHLQYLGQLFKVNFSFSKINVISEWYKT